Protein AF-A0A968EPV1-F1 (afdb_monomer_lite)

Radius of gyration: 14.21 Å; chains: 1; bounding box: 29×18×42 Å

Secondary structure (DSSP, 8-state):
--EEEEEETTEEEEESSSSS--TTHHHHHHHHHHHHHHHHHHHHHHHHHHH----------------

Foldseek 3Di:
DWAFDDDDPPDTDIDFCPPHHDPCSQVVLVVVQVVCQVVVVVVQVVCCVPPVDGDDDDDDDDDDDDD

Sequence (67 aa):
EGTLARLMGDAILAFFGAPIGHEDDPERAVLAALEILEEVGPFRERIARDWGIDIDVRVGINTGLVV

Structure (mmCIF, N/CA/C/O backbone):
data_AF-A0A968EPV1-F1
#
_entry.id   AF-A0A968EPV1-F1
#
loop_
_atom_site.group_PDB
_atom_site.id
_atom_site.type_symbol
_atom_site.label_atom_id
_atom_site.label_alt_id
_atom_site.label_comp_id
_atom_site.label_asym_id
_atom_site.label_entity_id
_atom_site.label_seq_id
_atom_site.pdbx_PDB_ins_code
_atom_site.Cartn_x
_atom_site.Cartn_y
_atom_site.Cartn_z
_atom_site.occupancy
_atom_site.B_iso_or_equiv
_atom_site.auth_seq_id
_atom_site.auth_comp_id
_atom_site.auth_asym_id
_atom_site.auth_atom_id
_atom_site.pdbx_PDB_model_num
ATOM 1 N N . GLU A 1 1 ? 12.773 2.594 -3.637 1.00 80.00 1 GLU A N 1
ATOM 2 C CA . GLU A 1 1 ? 11.949 3.779 -3.304 1.00 80.00 1 GLU A CA 1
ATOM 3 C C . GLU A 1 1 ? 10.728 3.814 -4.216 1.00 80.00 1 GLU A C 1
ATOM 5 O O . GLU A 1 1 ? 10.780 3.207 -5.281 1.00 80.00 1 GLU A O 1
ATOM 10 N N . GLY A 1 2 ? 9.646 4.470 -3.794 1.00 88.31 2 GLY A N 1
ATOM 11 C CA . GLY A 1 2 ? 8.430 4.652 -4.590 1.00 88.31 2 GLY A CA 1
ATOM 12 C C . GLY A 1 2 ? 7.992 6.117 -4.593 1.00 88.31 2 GLY A C 1
ATOM 13 O O . GLY A 1 2 ? 8.302 6.866 -3.668 1.00 88.31 2 GLY A O 1
ATOM 14 N N . THR A 1 3 ? 7.271 6.526 -5.632 1.00 95.00 3 THR A N 1
ATOM 15 C CA . THR A 1 3 ? 6.820 7.907 -5.837 1.00 95.00 3 THR A CA 1
ATOM 16 C C . THR A 1 3 ? 5.316 8.006 -5.628 1.00 95.00 3 THR A C 1
ATOM 18 O O . THR A 1 3 ? 4.553 7.338 -6.323 1.00 95.00 3 THR A O 1
ATOM 21 N N . LEU A 1 4 ? 4.862 8.872 -4.719 1.00 94.19 4 LEU A N 1
ATOM 22 C CA . LEU A 1 4 ? 3.436 9.163 -4.565 1.00 94.19 4 LEU A CA 1
ATOM 23 C C . LEU A 1 4 ? 2.954 10.000 -5.755 1.00 94.19 4 LEU A C 1
ATOM 25 O O . LEU A 1 4 ? 3.344 11.152 -5.921 1.00 94.19 4 LEU A O 1
ATOM 29 N N . ALA A 1 5 ? 2.111 9.403 -6.589 1.00 92.94 5 ALA A N 1
ATOM 30 C CA . ALA A 1 5 ? 1.634 10.011 -7.822 1.00 92.94 5 ALA A CA 1
ATOM 31 C C . ALA A 1 5 ? 0.349 10.809 -7.609 1.00 92.94 5 ALA A C 1
ATOM 33 O O . ALA A 1 5 ? 0.168 11.874 -8.201 1.00 92.94 5 ALA A O 1
ATOM 34 N N . ARG A 1 6 ? -0.576 10.286 -6.790 1.00 93.50 6 ARG A N 1
ATOM 35 C CA . ARG A 1 6 ? -1.886 10.916 -6.602 1.00 93.50 6 ARG A CA 1
ATOM 36 C C . ARG A 1 6 ? -2.541 10.566 -5.271 1.00 93.50 6 ARG A C 1
ATOM 38 O O . ARG A 1 6 ? -2.460 9.431 -4.814 1.00 93.50 6 ARG A O 1
ATOM 45 N N . LEU A 1 7 ? -3.271 11.537 -4.726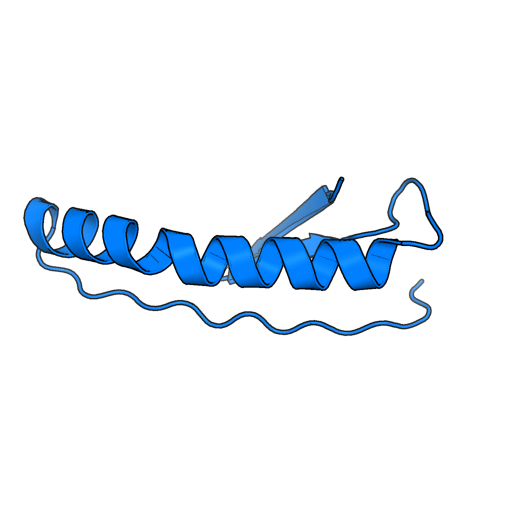 1.00 92.81 7 LEU A N 1
ATOM 46 C CA . LEU A 1 7 ? -4.254 11.357 -3.658 1.00 92.81 7 LEU A CA 1
ATOM 47 C C . LEU A 1 7 ? -5.663 11.454 -4.259 1.00 92.81 7 LEU A C 1
ATOM 49 O O . LEU A 1 7 ? -5.950 12.366 -5.040 1.00 92.81 7 LEU A O 1
ATOM 53 N N . MET A 1 8 ? -6.527 10.499 -3.938 1.00 93.00 8 MET A N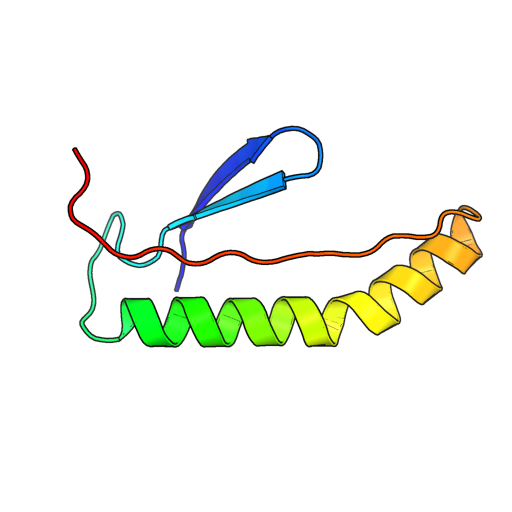 1
ATOM 54 C CA . MET A 1 8 ? -7.854 10.325 -4.531 1.00 93.00 8 MET A CA 1
ATOM 55 C C . MET A 1 8 ? -8.878 10.064 -3.430 1.00 93.00 8 MET A C 1
ATOM 57 O O . MET A 1 8 ? -9.326 8.938 -3.246 1.00 93.00 8 MET A O 1
ATOM 61 N N . GLY A 1 9 ? -9.234 11.109 -2.681 1.00 92.31 9 GLY A N 1
ATOM 62 C CA . GLY A 1 9 ? -10.117 10.964 -1.525 1.00 92.31 9 GLY A CA 1
ATOM 63 C C . GLY A 1 9 ? -9.433 10.151 -0.428 1.00 92.31 9 GLY A C 1
ATOM 64 O O . GLY A 1 9 ? -8.526 10.658 0.225 1.00 92.31 9 GLY A O 1
ATOM 65 N N . ASP A 1 10 ? -9.859 8.903 -0.263 1.00 91.12 10 ASP A N 1
ATOM 66 C CA . ASP A 1 10 ? -9.330 7.919 0.686 1.00 91.12 10 ASP A CA 1
ATOM 67 C C . ASP A 1 10 ? -8.288 6.964 0.074 1.00 91.12 10 ASP A C 1
ATOM 69 O O . ASP A 1 10 ? -7.697 6.156 0.787 1.00 91.12 10 ASP A O 1
ATOM 73 N N . ALA A 1 11 ? -8.019 7.072 -1.231 1.00 94.31 11 ALA A N 1
ATOM 74 C CA . ALA A 1 11 ? -7.043 6.241 -1.926 1.00 94.31 11 ALA A CA 1
ATOM 75 C C . ALA A 1 11 ? -5.754 6.998 -2.275 1.00 94.31 11 ALA A C 1
ATOM 77 O O . ALA A 1 11 ? -5.756 8.189 -2.598 1.00 94.31 11 ALA A O 1
ATOM 78 N N . ILE A 1 12 ? -4.641 6.266 -2.287 1.00 95.38 12 ILE A N 1
ATOM 79 C CA . ILE A 1 12 ? -3.330 6.747 -2.728 1.00 95.38 12 ILE A CA 1
ATOM 80 C C . ILE A 1 12 ? -2.884 5.914 -3.927 1.00 95.38 12 ILE A C 1
ATOM 82 O O . ILE A 1 12 ? -3.033 4.695 -3.936 1.00 95.38 12 ILE A O 1
ATOM 86 N N . LEU A 1 13 ? -2.309 6.576 -4.929 1.00 96.00 13 LEU A N 1
ATOM 87 C CA . LEU A 1 13 ? -1.585 5.934 -6.018 1.00 96.00 13 LEU A CA 1
ATOM 88 C C . LEU A 1 13 ? -0.093 6.213 -5.859 1.00 96.00 13 LEU A C 1
ATOM 90 O O . LEU A 1 13 ? 0.319 7.375 -5.825 1.00 96.00 13 LEU A O 1
ATOM 94 N N . ALA A 1 14 ? 0.705 5.151 -5.817 1.00 96.94 14 ALA A N 1
ATOM 95 C CA . ALA A 1 14 ? 2.158 5.218 -5.821 1.00 96.94 14 ALA A CA 1
ATOM 96 C C . ALA A 1 14 ? 2.726 4.429 -7.006 1.00 96.94 14 ALA A C 1
ATOM 98 O O . ALA A 1 14 ? 2.186 3.390 -7.387 1.00 96.94 14 ALA A O 1
ATOM 99 N N . PHE A 1 15 ? 3.819 4.927 -7.577 1.00 96.31 15 PHE A N 1
ATOM 100 C CA . PHE A 1 15 ? 4.576 4.251 -8.622 1.00 96.31 15 PHE A CA 1
ATOM 101 C C . PHE A 1 15 ? 5.900 3.739 -8.078 1.00 96.31 15 PHE A C 1
ATOM 103 O O . PHE A 1 15 ? 6.633 4.462 -7.408 1.00 96.31 15 PHE A O 1
ATOM 110 N N . PHE A 1 16 ? 6.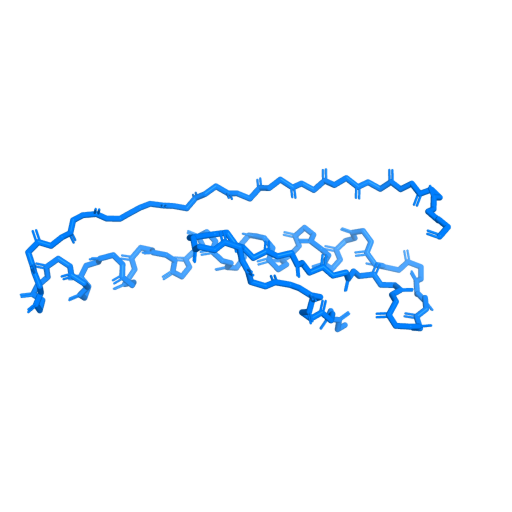225 2.507 -8.444 1.00 96.62 16 PHE A N 1
ATOM 111 C CA . PHE A 1 16 ? 7.556 1.936 -8.309 1.00 96.62 16 PHE A CA 1
ATOM 112 C C . PHE A 1 16 ? 8.114 1.813 -9.726 1.00 96.62 16 PHE A C 1
ATOM 114 O O . PHE A 1 16 ? 7.431 1.309 -10.617 1.00 96.62 16 PHE A O 1
ATOM 121 N N . GLY A 1 17 ? 9.296 2.381 -9.948 1.00 94.06 17 GLY A N 1
ATOM 122 C CA . GLY A 1 17 ? 9.941 2.439 -11.259 1.00 94.06 17 GLY A CA 1
ATOM 123 C C . GLY A 1 17 ? 9.707 3.700 -12.085 1.00 94.06 17 GLY A C 1
ATOM 124 O O . GLY A 1 17 ? 10.154 3.779 -13.227 1.00 94.06 17 GLY A O 1
ATOM 125 N N . ALA A 1 18 ? 9.056 4.713 -11.506 1.00 92.56 18 ALA A N 1
ATOM 126 C CA . ALA A 1 18 ? 8.945 6.045 -12.094 1.00 92.56 18 ALA A CA 1
ATOM 127 C C . ALA A 1 18 ? 9.373 7.128 -11.083 1.00 92.56 18 ALA A C 1
ATOM 129 O O . ALA A 1 18 ? 8.969 7.065 -9.917 1.00 92.56 18 ALA A O 1
ATOM 130 N N . PRO A 1 19 ? 10.159 8.142 -11.497 1.00 89.19 19 PRO A N 1
ATOM 131 C CA . PRO A 1 19 ? 10.708 8.346 -12.845 1.00 89.19 19 PRO A CA 1
ATOM 132 C C . PRO A 1 19 ? 11.908 7.442 -13.180 1.00 89.19 19 PRO A C 1
ATOM 134 O O . PRO A 1 19 ? 12.331 7.407 -14.331 1.00 89.19 19 PRO A O 1
ATOM 137 N N . ILE A 1 20 ? 12.467 6.735 -12.193 1.00 92.38 20 ILE A N 1
ATOM 138 C CA . ILE A 1 20 ? 13.651 5.883 -12.354 1.00 92.38 20 ILE A CA 1
ATOM 139 C C . ILE A 1 20 ? 13.267 4.428 -12.073 1.00 92.38 20 ILE A C 1
ATOM 141 O O . ILE A 1 20 ? 12.804 4.110 -10.977 1.00 92.38 20 ILE A O 1
ATOM 145 N N . GLY A 1 21 ? 13.486 3.571 -13.071 1.00 92.50 21 GLY A N 1
ATOM 146 C CA . GLY A 1 21 ? 13.232 2.132 -13.028 1.00 92.50 21 GLY A CA 1
ATOM 147 C C . GLY A 1 21 ? 14.371 1.329 -12.407 1.00 92.50 21 GLY A C 1
ATOM 148 O O . GLY A 1 21 ? 15.543 1.654 -12.597 1.00 92.50 21 GLY A O 1
ATOM 149 N N . HIS A 1 22 ? 14.013 0.261 -11.706 1.00 94.00 22 HIS A N 1
ATOM 150 C CA . HIS A 1 22 ? 14.912 -0.719 -11.114 1.00 94.00 22 HIS A CA 1
ATOM 151 C C . HIS A 1 22 ? 14.321 -2.129 -11.272 1.00 94.00 22 HIS A C 1
ATOM 153 O O . HIS A 1 22 ? 13.105 -2.309 -11.316 1.00 94.00 22 HIS A O 1
ATOM 159 N N . GLU A 1 23 ? 15.176 -3.150 -11.342 1.00 95.06 23 GLU A N 1
ATOM 160 C CA . GLU A 1 23 ? 14.728 -4.540 -11.535 1.00 95.06 23 GLU A CA 1
ATOM 161 C C . GLU A 1 23 ? 13.867 -5.061 -10.370 1.00 95.06 23 GLU A C 1
ATOM 163 O O . GLU A 1 23 ? 12.983 -5.891 -10.572 1.00 95.06 23 GLU A O 1
ATOM 168 N N . ASP A 1 24 ? 14.086 -4.534 -9.165 1.00 96.81 24 ASP A N 1
ATOM 169 C CA . ASP A 1 24 ? 13.415 -4.915 -7.920 1.00 96.81 24 ASP A CA 1
ATOM 170 C C . ASP A 1 24 ? 12.116 -4.131 -7.645 1.00 96.81 24 ASP A C 1
ATOM 172 O O . ASP A 1 24 ? 11.486 -4.327 -6.608 1.00 96.81 24 ASP A O 1
ATOM 176 N N . ASP A 1 25 ? 11.663 -3.252 -8.548 1.00 97.06 25 ASP A N 1
ATOM 177 C CA . ASP A 1 25 ? 10.454 -2.439 -8.336 1.00 97.06 25 ASP A CA 1
ATOM 178 C C . ASP A 1 25 ? 9.188 -3.235 -7.971 1.00 97.06 25 ASP A C 1
ATOM 180 O O . ASP A 1 25 ? 8.482 -2.812 -7.049 1.00 97.06 25 ASP A O 1
ATOM 184 N N . PRO A 1 26 ? 8.887 -4.386 -8.608 1.00 97.00 26 PRO A N 1
ATOM 185 C CA . PRO A 1 26 ? 7.747 -5.207 -8.208 1.00 97.00 26 PRO A CA 1
ATOM 186 C C . PRO A 1 26 ? 7.868 -5.735 -6.774 1.00 97.00 26 PRO A C 1
ATOM 188 O O . PRO A 1 26 ? 6.887 -5.719 -6.032 1.00 97.00 26 PRO A O 1
ATOM 191 N N . GLU A 1 27 ? 9.063 -6.172 -6.366 1.00 97.94 27 GLU A N 1
ATOM 192 C CA . GLU A 1 27 ? 9.321 -6.659 -5.007 1.00 97.94 27 GLU A CA 1
ATOM 193 C C . GLU A 1 27 ? 9.150 -5.528 -3.992 1.00 97.94 27 GLU A C 1
ATOM 195 O O . GLU A 1 27 ? 8.438 -5.680 -3.001 1.00 97.94 27 GLU A O 1
ATOM 200 N N . ARG A 1 28 ? 9.709 -4.351 -4.282 1.00 97.62 28 ARG A N 1
ATOM 201 C CA . ARG A 1 28 ? 9.570 -3.172 -3.420 1.00 97.62 28 ARG A CA 1
ATOM 202 C C . ARG A 1 28 ? 8.124 -2.714 -3.271 1.00 97.62 28 ARG A C 1
ATOM 204 O O . ARG A 1 28 ? 7.738 -2.321 -2.174 1.00 97.62 28 ARG A O 1
ATOM 211 N N . ALA A 1 29 ? 7.322 -2.792 -4.334 1.00 98.12 29 ALA A N 1
ATOM 212 C CA . ALA A 1 29 ? 5.895 -2.487 -4.265 1.00 98.12 29 ALA A CA 1
ATOM 213 C C . ALA A 1 29 ? 5.152 -3.448 -3.323 1.00 98.12 29 ALA A C 1
ATOM 215 O O . ALA A 1 29 ? 4.304 -3.013 -2.543 1.00 98.12 29 ALA A O 1
ATOM 216 N N . VAL A 1 30 ? 5.488 -4.742 -3.365 1.00 98.19 30 VAL A N 1
ATOM 217 C CA . VAL A 1 30 ? 4.911 -5.758 -2.471 1.00 98.19 30 VAL A CA 1
ATOM 218 C C . VAL A 1 30 ? 5.350 -5.534 -1.027 1.00 98.19 30 VAL A C 1
ATOM 220 O O . VAL A 1 30 ? 4.503 -5.547 -0.138 1.00 98.19 30 VAL A O 1
ATOM 223 N N . LEU A 1 31 ? 6.636 -5.280 -0.784 1.00 98.19 31 LEU A N 1
ATOM 224 C CA . LEU A 1 31 ? 7.150 -5.018 0.563 1.00 98.19 31 LEU A CA 1
ATOM 225 C C . LEU A 1 31 ? 6.506 -3.772 1.182 1.00 98.19 31 LEU A C 1
ATOM 227 O O . LEU A 1 31 ? 6.031 -3.836 2.311 1.00 98.19 31 LEU A O 1
ATOM 231 N N . ALA A 1 32 ? 6.387 -2.682 0.421 1.00 97.62 32 ALA A N 1
ATOM 232 C CA . ALA A 1 32 ? 5.692 -1.481 0.880 1.00 97.62 32 ALA A CA 1
ATOM 233 C C . ALA A 1 32 ? 4.209 -1.750 1.190 1.00 97.62 32 ALA A C 1
ATOM 235 O O . ALA A 1 32 ? 3.667 -1.219 2.155 1.00 97.62 32 ALA A O 1
ATOM 236 N N . ALA A 1 33 ? 3.537 -2.586 0.393 1.00 97.69 33 ALA A N 1
ATOM 237 C CA . ALA A 1 33 ? 2.153 -2.969 0.656 1.00 97.69 33 ALA A CA 1
ATOM 238 C C . ALA A 1 33 ? 2.003 -3.778 1.951 1.00 97.69 33 ALA A C 1
ATOM 240 O O . ALA A 1 33 ? 1.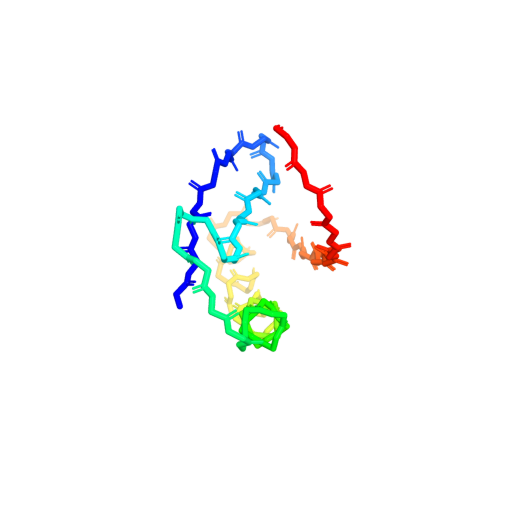053 -3.548 2.696 1.00 97.69 33 ALA A O 1
ATOM 241 N N . LEU A 1 34 ? 2.924 -4.707 2.219 1.00 97.75 34 LEU A N 1
ATOM 242 C CA . LEU A 1 34 ? 2.936 -5.482 3.460 1.00 97.75 34 LEU A CA 1
ATOM 243 C C . LEU A 1 34 ? 3.166 -4.577 4.672 1.00 97.75 34 LEU A C 1
ATOM 245 O O . LEU A 1 34 ? 2.402 -4.658 5.626 1.00 97.75 34 LEU A O 1
ATOM 249 N N . GLU A 1 35 ? 4.126 -3.656 4.592 1.00 97.44 35 GLU A N 1
ATOM 250 C CA . GLU A 1 35 ? 4.399 -2.686 5.659 1.00 97.44 35 GLU A CA 1
ATOM 251 C C . GLU A 1 35 ? 3.173 -1.801 5.948 1.00 97.44 35 GLU A C 1
ATOM 253 O O . GLU A 1 35 ? 2.793 -1.616 7.101 1.00 97.44 35 GLU A O 1
ATOM 258 N N . ILE A 1 36 ? 2.464 -1.330 4.911 1.00 96.50 36 ILE A N 1
ATOM 259 C CA . ILE A 1 36 ? 1.203 -0.585 5.081 1.00 96.50 36 ILE A CA 1
ATOM 260 C C . ILE A 1 36 ? 0.158 -1.417 5.841 1.00 96.50 36 ILE A C 1
ATOM 262 O O . ILE A 1 36 ? -0.540 -0.887 6.706 1.00 96.50 36 ILE A O 1
ATOM 266 N N . LEU A 1 37 ? 0.026 -2.705 5.514 1.00 96.75 37 LEU A N 1
ATOM 267 C CA . LEU A 1 37 ? -0.935 -3.602 6.163 1.00 96.75 37 LEU A CA 1
ATOM 268 C C . LEU A 1 37 ? -0.537 -3.958 7.602 1.00 96.75 37 LEU A C 1
ATOM 270 O O . LEU A 1 37 ? -1.417 -4.205 8.423 1.00 96.75 37 LEU A O 1
ATOM 274 N N . GLU A 1 38 ? 0.752 -3.976 7.928 1.00 96.06 38 GLU A N 1
ATOM 275 C CA . GLU A 1 38 ? 1.234 -4.173 9.299 1.00 96.06 38 GLU A CA 1
ATOM 276 C C . GLU A 1 38 ? 0.970 -2.924 10.156 1.00 96.06 38 GLU A C 1
ATOM 278 O O . GLU A 1 38 ? 0.411 -3.014 11.254 1.00 96.06 38 GLU A O 1
ATOM 283 N N . GLU A 1 39 ? 1.260 -1.740 9.616 1.00 96.00 39 GLU A N 1
ATOM 284 C CA . GLU A 1 39 ? 1.142 -0.466 10.331 1.00 96.00 39 GLU A CA 1
ATOM 285 C C . GLU A 1 39 ? -0.305 0.051 10.446 1.00 96.00 39 GLU A C 1
ATOM 287 O O . GLU A 1 39 ? -0.616 0.873 11.319 1.00 96.00 39 GLU A O 1
ATOM 292 N N . VAL A 1 40 ? -1.238 -0.449 9.622 1.00 95.94 40 VAL A N 1
ATOM 293 C CA . VAL A 1 40 ? -2.654 -0.044 9.706 1.00 95.94 40 VAL A CA 1
ATOM 294 C C . VAL A 1 40 ? -3.290 -0.443 11.038 1.00 95.94 40 VAL A C 1
ATOM 296 O O . VAL A 1 40 ? -4.191 0.248 11.506 1.00 95.94 40 VAL A O 1
ATOM 299 N N . GLY A 1 41 ? -2.833 -1.523 11.680 1.00 95.06 41 GLY A N 1
ATOM 300 C CA . GLY A 1 41 ? -3.388 -1.999 12.949 1.00 95.06 41 GLY A CA 1
ATOM 301 C C . GLY A 1 41 ? -3.249 -0.965 14.074 1.00 95.06 41 GLY A C 1
ATOM 302 O O . GLY A 1 41 ? -4.270 -0.462 14.559 1.00 95.06 41 GLY A O 1
ATOM 303 N N . PRO A 1 42 ? -2.013 -0.584 14.447 1.00 95.81 42 PRO A N 1
ATOM 304 C CA . PRO A 1 42 ? -1.764 0.486 15.414 1.00 95.81 42 PRO A CA 1
ATOM 305 C C . PRO A 1 42 ? -2.407 1.819 1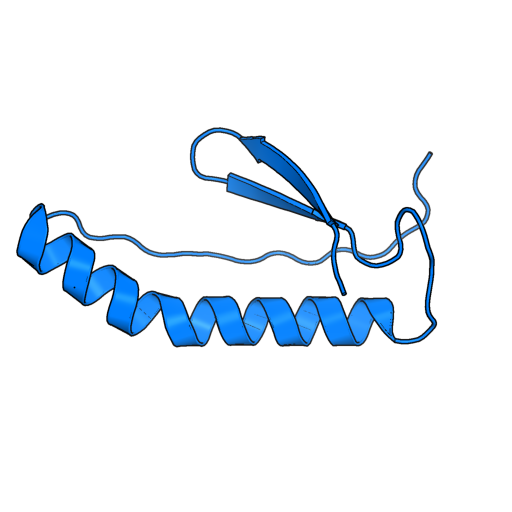5.010 1.00 95.81 42 PRO A C 1
ATOM 307 O O . PRO A 1 42 ? -2.898 2.572 15.858 1.00 95.81 42 PRO A O 1
ATOM 310 N N . PHE A 1 43 ? -2.436 2.124 13.709 1.00 96.12 43 PHE A N 1
ATOM 311 C CA . PHE A 1 43 ? -3.059 3.345 13.213 1.00 96.12 43 PHE A CA 1
ATOM 312 C C . PHE A 1 43 ? -4.578 3.361 13.427 1.00 96.12 43 PHE A C 1
ATOM 314 O O . PHE A 1 43 ? -5.106 4.345 13.951 1.00 96.12 43 PHE A O 1
ATOM 321 N N . ARG A 1 44 ? -5.265 2.264 13.097 1.00 96.69 44 ARG A N 1
ATOM 322 C CA . ARG A 1 44 ? -6.700 2.064 13.334 1.00 96.69 44 ARG A CA 1
ATOM 323 C C . ARG A 1 44 ? -7.038 2.237 14.809 1.00 96.69 44 ARG A C 1
ATOM 325 O O . ARG A 1 44 ? -7.960 2.979 15.127 1.00 96.69 44 ARG A O 1
ATOM 332 N N . GLU A 1 45 ? -6.280 1.618 15.716 1.00 96.94 45 GLU A N 1
ATOM 333 C CA . GLU A 1 45 ? -6.516 1.744 17.163 1.00 96.94 45 GLU A CA 1
ATOM 334 C C . GLU A 1 45 ? -6.424 3.196 17.648 1.00 96.94 45 GLU A C 1
ATOM 336 O O . GLU A 1 45 ? -7.230 3.641 18.471 1.00 96.94 45 GLU A O 1
ATOM 341 N N . ARG A 1 46 ? -5.453 3.951 17.125 1.00 97.38 46 ARG A N 1
ATOM 342 C CA . ARG A 1 46 ? -5.295 5.375 17.433 1.00 97.38 46 ARG A CA 1
ATOM 343 C C . ARG A 1 46 ? -6.478 6.198 16.924 1.00 97.38 46 ARG A C 1
ATOM 345 O O . ARG A 1 46 ? -7.028 6.993 17.679 1.00 97.38 46 ARG A O 1
ATOM 352 N N . ILE A 1 47 ? -6.896 5.990 15.677 1.00 97.56 47 ILE A N 1
ATOM 353 C CA . ILE A 1 47 ? -8.035 6.707 15.084 1.00 97.56 47 ILE A CA 1
ATOM 354 C C . ILE A 1 47 ? -9.343 6.375 15.814 1.00 97.56 47 ILE A C 1
ATOM 356 O O . ILE A 1 47 ? -10.108 7.284 16.140 1.00 97.56 47 ILE A O 1
ATOM 360 N N . ALA A 1 48 ? -9.561 5.107 16.163 1.00 97.50 48 ALA A N 1
ATOM 361 C CA . ALA A 1 48 ? -10.722 4.682 16.936 1.00 97.50 48 ALA A CA 1
ATOM 362 C C . ALA A 1 48 ? -10.761 5.343 18.320 1.00 97.50 48 ALA A C 1
ATOM 364 O O . ALA A 1 48 ? -11.818 5.784 18.765 1.00 97.50 48 ALA A O 1
ATOM 365 N N . ARG A 1 49 ? -9.612 5.469 18.994 1.00 97.81 49 ARG A N 1
ATOM 366 C CA . ARG A 1 49 ? -9.517 6.130 20.302 1.00 97.81 49 ARG A CA 1
ATOM 367 C C . ARG A 1 49 ? -9.795 7.628 20.230 1.00 97.81 49 ARG A C 1
ATOM 369 O O . ARG A 1 49 ? -10.551 8.143 21.047 1.00 97.81 49 ARG A O 1
ATOM 376 N N . ASP A 1 50 ? -9.154 8.310 19.290 1.00 98.12 50 ASP A N 1
ATOM 377 C CA . ASP A 1 50 ? -9.141 9.772 19.251 1.00 98.12 50 ASP A CA 1
ATOM 378 C C . ASP A 1 50 ? -10.411 10.335 18.580 1.00 98.12 50 ASP A C 1
ATOM 380 O O . ASP A 1 50 ? -10.845 11.439 18.909 1.00 98.12 50 ASP A O 1
ATOM 384 N N . TRP A 1 51 ? -11.022 9.578 17.657 1.00 97.25 51 TRP A N 1
ATOM 385 C CA . TRP A 1 51 ? -12.126 10.048 16.805 1.00 97.25 51 TRP A CA 1
ATOM 386 C C . TRP A 1 51 ? -13.351 9.123 16.804 1.00 97.25 51 TRP A C 1
ATOM 388 O O . TRP A 1 51 ? -14.385 9.505 16.263 1.00 97.25 51 TRP A O 1
ATOM 398 N N . GLY A 1 52 ? -13.276 7.921 17.388 1.00 96.81 52 GLY A N 1
ATOM 399 C CA . GLY A 1 52 ? -14.384 6.955 17.373 1.00 96.81 52 GLY A CA 1
ATOM 400 C C . GLY A 1 52 ? -14.669 6.351 15.994 1.00 96.81 52 GLY A C 1
ATOM 401 O O . GLY A 1 52 ? -15.762 5.833 15.773 1.00 96.81 52 GLY A O 1
ATOM 402 N N . ILE A 1 53 ? -13.717 6.448 15.061 1.00 96.12 53 ILE A N 1
ATOM 403 C CA . ILE A 1 53 ? -13.850 5.973 13.679 1.00 96.12 53 ILE A CA 1
ATOM 404 C C . ILE A 1 53 ? -13.068 4.670 13.527 1.00 96.12 53 IL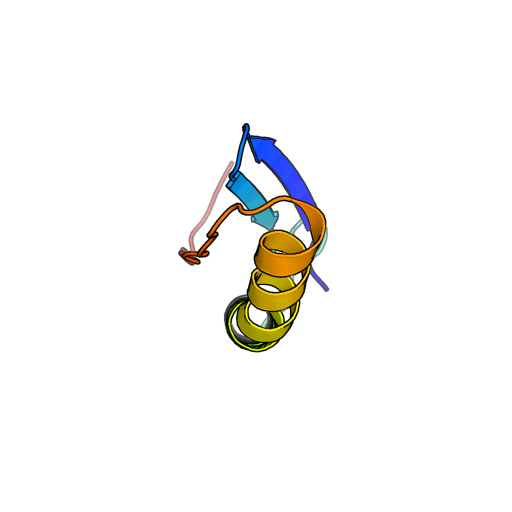E A C 1
ATOM 406 O O . ILE A 1 53 ? -11.904 4.595 13.914 1.00 96.12 53 ILE A O 1
ATOM 410 N N . ASP A 1 54 ? -13.699 3.662 12.931 1.00 94.38 54 ASP A N 1
ATOM 411 C CA . ASP A 1 54 ? -13.022 2.440 12.506 1.00 94.38 54 ASP A CA 1
ATOM 412 C C . ASP A 1 54 ? -12.597 2.565 11.039 1.00 94.38 54 ASP A C 1
ATOM 414 O O . ASP A 1 54 ? -13.372 3.030 10.199 1.00 94.38 54 ASP A O 1
ATOM 418 N N . ILE A 1 55 ? -11.356 2.186 10.741 1.00 94.62 55 ILE A N 1
ATOM 419 C CA . ILE A 1 55 ? -10.765 2.294 9.405 1.00 94.62 55 ILE A CA 1
ATOM 420 C C . ILE A 1 55 ? -10.059 1.000 9.033 1.00 94.62 55 ILE A C 1
ATOM 422 O O . ILE A 1 55 ? -9.500 0.312 9.883 1.00 94.62 55 ILE A O 1
ATOM 426 N N . ASP A 1 56 ? -10.022 0.705 7.741 1.00 94.38 56 ASP A N 1
ATOM 427 C CA . ASP A 1 56 ? -9.246 -0.405 7.206 1.00 94.38 56 ASP A CA 1
ATOM 428 C C . ASP A 1 56 ? -8.666 -0.029 5.844 1.00 94.38 56 ASP A C 1
ATOM 430 O O . ASP A 1 56 ? -9.123 0.920 5.200 1.00 94.38 56 ASP A O 1
ATOM 434 N N . VAL A 1 57 ? -7.642 -0.757 5.409 1.00 95.94 57 VAL A N 1
ATOM 435 C CA . VAL A 1 57 ? -6.932 -0.471 4.160 1.00 95.94 57 VAL A CA 1
ATOM 436 C C . VAL A 1 57 ? -6.856 -1.726 3.305 1.00 95.94 57 VAL A C 1
ATOM 438 O O . VAL A 1 57 ? -6.641 -2.836 3.783 1.00 95.94 57 VAL A O 1
ATOM 441 N N . ARG A 1 58 ? -6.989 -1.536 1.992 1.00 96.50 58 ARG A N 1
ATOM 442 C CA . ARG A 1 58 ? -6.684 -2.553 0.989 1.00 96.50 58 ARG A CA 1
ATOM 443 C C . ARG A 1 58 ? -5.623 -2.017 0.047 1.00 96.50 58 ARG A C 1
ATOM 445 O O . ARG A 1 58 ? -5.741 -0.898 -0.441 1.00 96.50 58 ARG A O 1
ATOM 452 N N . VAL A 1 59 ? -4.647 -2.859 -0.273 1.00 97.88 59 VAL A N 1
ATOM 453 C CA . VAL A 1 59 ? -3.621 -2.549 -1.268 1.00 97.88 59 VAL A CA 1
ATOM 454 C C . VAL A 1 59 ? -3.804 -3.444 -2.491 1.00 97.88 59 VAL A C 1
ATOM 456 O O . VAL A 1 59 ? -4.034 -4.646 -2.366 1.00 97.88 59 VAL A O 1
ATOM 459 N N . GLY A 1 60 ? -3.739 -2.844 -3.680 1.00 97.56 60 GLY A N 1
ATOM 460 C CA . GLY A 1 60 ? -3.722 -3.544 -4.961 1.00 97.56 60 GLY A CA 1
ATOM 461 C C . GLY A 1 60 ? -2.453 -3.187 -5.724 1.00 97.56 60 GLY A C 1
ATOM 462 O O . GLY A 1 60 ? -2.073 -2.019 -5.768 1.00 97.56 60 GLY A O 1
ATOM 463 N N . ILE A 1 61 ? -1.803 -4.186 -6.319 1.00 97.81 61 ILE A N 1
ATOM 464 C CA . ILE A 1 61 ? -0.563 -4.014 -7.080 1.00 97.81 61 ILE A CA 1
ATOM 465 C C . ILE A 1 61 ? -0.793 -4.534 -8.493 1.00 97.81 61 ILE A C 1
ATOM 467 O O . ILE A 1 61 ? -1.324 -5.627 -8.683 1.00 97.81 61 ILE A O 1
ATOM 471 N N . ASN A 1 62 ? -0.376 -3.747 -9.480 1.00 96.94 62 ASN A N 1
ATOM 472 C CA . ASN A 1 62 ? -0.379 -4.133 -10.882 1.00 96.94 62 ASN A CA 1
ATOM 473 C C . ASN A 1 62 ? 0.954 -3.742 -11.523 1.00 96.94 62 ASN A C 1
ATOM 475 O O . ASN A 1 62 ? 1.451 -2.642 -11.284 1.00 96.94 62 ASN A O 1
ATOM 479 N N . THR A 1 63 ? 1.493 -4.615 -12.372 1.00 95.88 63 THR A N 1
ATOM 480 C CA . THR A 1 63 ? 2.682 -4.342 -13.186 1.00 95.88 63 THR A CA 1
ATOM 481 C C . THR A 1 63 ? 2.306 -4.295 -14.662 1.00 95.88 63 THR A C 1
ATOM 483 O O . THR A 1 63 ? 1.371 -4.958 -15.112 1.00 95.88 63 THR A O 1
ATOM 486 N N . GLY A 1 64 ? 3.015 -3.478 -15.436 1.00 94.00 64 GLY A N 1
ATOM 487 C CA . GLY A 1 64 ? 2.771 -3.364 -16.867 1.00 94.00 64 GLY A CA 1
ATOM 488 C C . GLY A 1 64 ? 3.420 -2.134 -17.477 1.00 94.00 64 GLY A C 1
ATOM 489 O O . GLY A 1 64 ? 3.892 -1.244 -16.772 1.00 94.00 64 GLY A O 1
ATOM 490 N N . LEU A 1 65 ? 3.428 -2.101 -18.806 1.00 92.19 65 LEU A N 1
ATOM 491 C CA . LEU A 1 65 ? 3.834 -0.924 -19.562 1.00 92.19 65 LEU A CA 1
ATOM 492 C C . LEU A 1 65 ? 2.732 0.136 -19.486 1.00 92.19 65 LEU A C 1
ATOM 494 O O . LEU A 1 65 ? 1.551 -0.177 -19.640 1.00 92.19 65 LEU A O 1
ATOM 498 N N . VAL A 1 66 ? 3.133 1.385 -19.276 1.00 88.12 66 VAL A N 1
ATOM 499 C CA . VAL A 1 66 ? 2.250 2.555 -19.195 1.00 88.12 66 VAL A CA 1
ATOM 500 C C . VAL A 1 66 ? 2.831 3.688 -20.046 1.00 88.12 66 VAL A C 1
ATOM 502 O O . VAL A 1 66 ? 4.033 3.690 -20.316 1.00 88.12 66 VAL A O 1
ATOM 505 N N . VAL A 1 67 ? 1.979 4.610 -20.500 1.00 83.38 67 VAL A N 1
ATOM 506 C CA . VAL A 1 67 ? 2.334 5.765 -21.349 1.00 83.38 67 VAL A CA 1
ATOM 507 C C . VAL A 1 67 ? 1.999 7.082 -20.672 1.00 83.38 67 VAL A C 1
ATOM 509 O O . VAL A 1 67 ? 0.989 7.114 -19.932 1.00 83.38 67 VAL A O 1
#

pLDDT: mean 95.07, std 3.33, range [80.0, 98.19]